Protein AF-A0A5E4HG97-F1 (afdb_monomer_lite)

Radius of gyration: 16.66 Å; chains: 1; bounding box: 38×43×43 Å

Foldseek 3Di:
DVVLQVLLVLLLVCLVPPVSNVVSLVVVCVVPVVPPLSVVLSVLVVVCVVPVDPVSSVVSNVSSVCSNCVVVPVVDDDDDDPPPDPDDPPDDDDDDD

Secondary structure (DSSP, 8-state):
-HHHHHHHHHHHHGGG-HHHHHHHHHHHHHH-TT-HHHHHHHHHHHHHHHS--HHHHHHHHHHHHHHHHGGGTTTS-----TT--------------

pLDDT: mean 71.74, std 16.62, range [39.81, 91.0]

Structure (mmCIF, N/CA/C/O backbone):
data_AF-A0A5E4HG97-F1
#
_entry.id   AF-A0A5E4HG97-F1
#
loop_
_atom_site.group_PDB
_atom_site.id
_atom_site.type_symbol
_atom_site.label_atom_id
_atom_site.label_alt_id
_atom_site.label_comp_id
_atom_site.label_asym_id
_atom_site.label_entity_id
_atom_site.label_seq_id
_atom_site.pdbx_PDB_ins_code
_atom_site.Cartn_x
_atom_site.Cartn_y
_atom_site.Cartn_z
_atom_site.occupancy
_atom_site.B_iso_or_equiv
_atom_site.auth_seq_id
_atom_site.auth_comp_id
_atom_site.auth_asym_id
_atom_site.auth_atom_id
_atom_site.pdbx_PDB_model_num
ATOM 1 N N . MET A 1 1 ? 3.548 0.021 -18.683 1.00 51.59 1 MET A N 1
ATOM 2 C CA . MET A 1 1 ? 3.979 -0.988 -17.685 1.00 51.59 1 MET A CA 1
ATOM 3 C C . MET A 1 1 ? 2.832 -1.952 -17.387 1.00 51.59 1 MET A C 1
ATOM 5 O O . MET A 1 1 ? 1.763 -1.510 -16.992 1.00 51.59 1 MET A O 1
ATOM 9 N N . LEU A 1 2 ? 3.001 -3.259 -17.624 1.00 47.75 2 LEU A N 1
ATOM 10 C CA . LEU A 1 2 ? 1.932 -4.258 -17.435 1.00 47.75 2 LEU A CA 1
ATOM 11 C C . LEU A 1 2 ? 1.744 -4.661 -15.955 1.00 47.75 2 LEU A C 1
ATOM 13 O O . LEU A 1 2 ? 0.633 -5.015 -15.559 1.00 47.75 2 LEU A O 1
ATOM 17 N N . ALA A 1 3 ? 2.824 -4.593 -15.163 1.00 58.28 3 ALA A N 1
ATOM 18 C CA . ALA A 1 3 ? 2.875 -5.035 -13.769 1.00 58.28 3 ALA A CA 1
ATOM 19 C C . ALA A 1 3 ? 2.083 -4.114 -12.826 1.00 58.28 3 ALA A C 1
ATOM 21 O O . ALA A 1 3 ? 1.310 -4.608 -12.008 1.00 58.28 3 ALA A O 1
ATOM 22 N N . SER A 1 4 ? 2.187 -2.793 -13.006 1.00 67.38 4 SER A N 1
ATOM 23 C CA . SER A 1 4 ? 1.556 -1.787 -12.139 1.00 67.38 4 SER A CA 1
ATOM 24 C C . SER A 1 4 ? 0.029 -1.927 -12.085 1.00 67.38 4 SER A C 1
ATOM 26 O O . SER A 1 4 ? -0.556 -1.806 -11.016 1.00 67.38 4 SER A O 1
ATOM 28 N N . HIS A 1 5 ? -0.617 -2.299 -13.197 1.00 71.62 5 HIS A N 1
ATOM 29 C CA . HIS A 1 5 ? -2.069 -2.521 -13.245 1.00 71.62 5 HIS A CA 1
ATOM 30 C C . HIS A 1 5 ? -2.519 -3.747 -12.429 1.00 71.62 5 HIS A C 1
ATOM 32 O O . HIS A 1 5 ? -3.475 -3.664 -11.662 1.00 71.62 5 HIS A O 1
ATOM 38 N N . TYR A 1 6 ? -1.842 -4.893 -12.584 1.00 78.06 6 TYR A N 1
ATOM 39 C CA . TYR A 1 6 ? -2.223 -6.123 -11.876 1.00 78.06 6 TYR A CA 1
ATOM 40 C C . TYR A 1 6 ? -2.007 -5.979 -10.365 1.00 78.06 6 TYR A C 1
ATOM 42 O O . TYR A 1 6 ? -2.866 -6.351 -9.571 1.00 78.06 6 TYR A O 1
ATOM 50 N N . ILE A 1 7 ? -0.880 -5.377 -9.982 1.00 82.50 7 ILE A N 1
ATOM 51 C CA . ILE A 1 7 ? -0.537 -5.105 -8.585 1.00 82.50 7 ILE A CA 1
ATOM 52 C C . ILE A 1 7 ? -1.536 -4.123 -7.969 1.00 82.50 7 ILE A C 1
ATOM 54 O O . ILE A 1 7 ? -2.029 -4.363 -6.871 1.00 82.50 7 ILE A O 1
ATOM 58 N N . ALA A 1 8 ? -1.881 -3.047 -8.684 1.00 83.56 8 ALA A N 1
ATOM 59 C CA . ALA A 1 8 ? -2.840 -2.065 -8.196 1.00 83.56 8 ALA A CA 1
ATOM 60 C C . ALA A 1 8 ? -4.220 -2.682 -7.941 1.00 83.56 8 ALA A C 1
ATOM 62 O O . ALA A 1 8 ? -4.821 -2.425 -6.900 1.00 83.56 8 ALA A O 1
ATOM 63 N N . LYS A 1 9 ? -4.695 -3.550 -8.843 1.00 85.25 9 LYS A N 1
ATOM 64 C CA . LYS A 1 9 ? -5.957 -4.276 -8.664 1.00 85.25 9 LYS A CA 1
ATOM 65 C C . LYS A 1 9 ? -5.921 -5.206 -7.447 1.00 85.25 9 LYS A C 1
ATOM 67 O O . LYS A 1 9 ? -6.843 -5.176 -6.641 1.00 85.25 9 LYS A O 1
ATOM 72 N N . GLU A 1 10 ? -4.854 -5.988 -7.293 1.00 87.19 10 GLU A N 1
ATOM 73 C CA . GLU A 1 10 ? -4.657 -6.897 -6.152 1.00 87.19 10 GLU A CA 1
ATOM 74 C C . GLU A 1 10 ? -4.609 -6.166 -4.804 1.00 87.19 10 GLU A C 1
ATOM 76 O O . GLU A 1 10 ? -5.090 -6.688 -3.796 1.00 87.19 10 GLU A O 1
ATOM 81 N N . LEU A 1 11 ? -4.018 -4.968 -4.790 1.00 87.06 11 LEU A N 1
ATOM 82 C CA . LEU A 1 11 ? -3.947 -4.098 -3.621 1.00 87.06 11 LEU A CA 1
ATOM 83 C C . LEU A 1 11 ? -5.285 -3.410 -3.335 1.00 87.06 11 LEU A C 1
ATOM 85 O O . LEU A 1 11 ? -5.653 -3.285 -2.174 1.00 87.06 11 LEU A O 1
ATOM 89 N N . LEU A 1 12 ? -6.034 -2.993 -4.359 1.00 88.19 12 LEU A N 1
ATOM 90 C CA . LEU A 1 12 ? -7.381 -2.435 -4.184 1.00 88.19 12 LEU A CA 1
ATOM 91 C C . LEU A 1 12 ? -8.367 -3.461 -3.635 1.00 88.19 12 LEU A C 1
ATOM 93 O O . LEU A 1 12 ? -9.171 -3.116 -2.774 1.00 88.19 12 LEU A O 1
ATOM 97 N N . ASP A 1 13 ? -8.288 -4.699 -4.118 1.00 88.88 13 ASP A N 1
ATOM 98 C CA . ASP A 1 13 ? -9.114 -5.811 -3.647 1.00 88.88 13 ASP A CA 1
ATOM 99 C C . ASP A 1 13 ? -8.846 -6.114 -2.166 1.00 88.88 13 ASP A C 1
ATOM 101 O O . ASP A 1 13 ? -9.768 -6.214 -1.362 1.00 88.88 13 ASP A O 1
ATOM 105 N N . ALA A 1 14 ? -7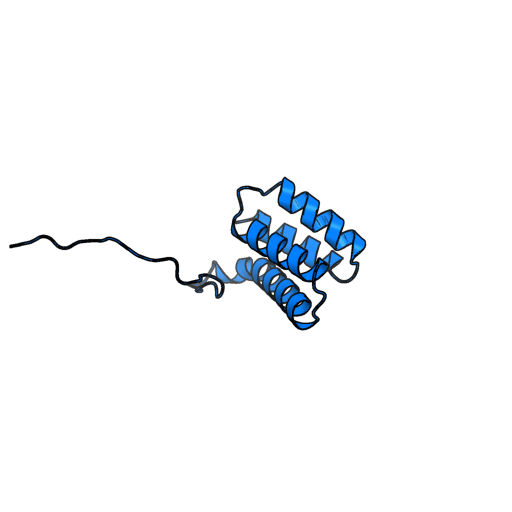.570 -6.115 -1.773 1.00 88.94 14 ALA A N 1
ATOM 106 C CA . ALA A 1 14 ? -7.167 -6.290 -0.383 1.00 88.94 14 ALA A CA 1
ATOM 107 C C . ALA A 1 14 ? -7.311 -5.017 0.474 1.00 88.94 14 ALA A C 1
ATOM 109 O O . ALA A 1 14 ? -7.039 -5.071 1.664 1.00 88.94 14 ALA A O 1
ATOM 110 N N . PHE A 1 15 ? -7.713 -3.866 -0.078 1.00 85.38 15 PHE A N 1
ATOM 111 C CA . PHE A 1 15 ? -7.642 -2.573 0.622 1.00 85.38 15 PHE A CA 1
ATOM 112 C C . PHE A 1 15 ? -8.551 -2.473 1.856 1.00 85.38 15 PHE A C 1
ATOM 114 O O . PHE A 1 15 ? -8.277 -1.693 2.775 1.00 85.38 15 PHE A O 1
ATOM 121 N N . ASP A 1 16 ? -9.650 -3.227 1.860 1.00 82.69 16 ASP A N 1
ATOM 122 C CA . ASP A 1 16 ? -10.569 -3.295 2.998 1.00 82.69 16 ASP A CA 1
ATOM 123 C C . ASP A 1 16 ? -9.988 -4.140 4.147 1.00 82.69 16 ASP A C 1
ATOM 125 O O . ASP A 1 16 ? -10.194 -3.825 5.319 1.00 82.69 16 ASP A O 1
ATOM 129 N N . ASP A 1 17 ? -9.157 -5.133 3.814 1.00 86.88 17 ASP A N 1
ATOM 130 C CA . ASP A 1 17 ? -8.506 -6.028 4.766 1.00 86.88 17 ASP A CA 1
ATOM 131 C C . ASP A 1 17 ? -7.070 -5.570 5.065 1.00 86.88 17 ASP A C 1
ATOM 133 O O . ASP A 1 17 ? -6.122 -5.796 4.311 1.00 86.88 17 ASP A O 1
ATOM 137 N N . ALA A 1 18 ? -6.892 -4.897 6.202 1.00 81.25 18 ALA A N 1
ATOM 138 C CA . ALA A 1 18 ? -5.609 -4.295 6.561 1.00 81.25 18 ALA A CA 1
ATOM 139 C C . ALA A 1 18 ? -4.453 -5.310 6.666 1.00 81.25 18 ALA A C 1
ATOM 141 O O . ALA A 1 18 ? -3.306 -4.931 6.421 1.00 81.25 18 ALA A O 1
ATOM 142 N N . ALA A 1 19 ? -4.737 -6.565 7.030 1.00 85.44 19 ALA A N 1
ATOM 143 C CA . ALA A 1 19 ? -3.728 -7.612 7.157 1.00 85.44 19 ALA A CA 1
ATOM 144 C C . ALA A 1 19 ? -3.314 -8.143 5.778 1.00 85.44 19 ALA A C 1
ATOM 146 O O . ALA A 1 19 ? -2.122 -8.187 5.471 1.00 85.44 19 ALA A O 1
ATOM 147 N N . ALA A 1 20 ? -4.287 -8.459 4.919 1.00 87.94 20 ALA A N 1
ATOM 148 C CA . ALA A 1 20 ? -4.021 -8.886 3.550 1.00 87.94 20 ALA A CA 1
ATOM 149 C C . ALA A 1 20 ? -3.334 -7.781 2.734 1.00 87.94 20 ALA A C 1
ATOM 151 O O . ALA A 1 20 ? -2.413 -8.058 1.962 1.00 87.94 20 ALA A O 1
ATOM 152 N N . PHE A 1 21 ? -3.735 -6.519 2.923 1.00 87.88 21 PHE A N 1
ATOM 153 C CA . PHE A 1 21 ? -3.105 -5.381 2.261 1.00 87.88 21 PHE A CA 1
ATOM 154 C C . PHE A 1 21 ? -1.633 -5.231 2.652 1.00 87.88 21 PHE A C 1
ATOM 156 O O . PHE A 1 21 ? -0.788 -5.053 1.775 1.00 87.88 21 PHE A O 1
ATOM 163 N N . ASP A 1 22 ? -1.320 -5.320 3.949 1.00 87.38 22 ASP A N 1
ATOM 164 C CA . ASP A 1 22 ? 0.050 -5.207 4.463 1.00 87.38 22 ASP A CA 1
ATOM 165 C C . ASP A 1 22 ? 0.964 -6.300 3.903 1.00 87.38 22 ASP A C 1
ATOM 167 O O . ASP A 1 22 ? 2.075 -6.024 3.444 1.00 87.38 22 ASP A O 1
ATOM 171 N N . GLU A 1 23 ? 0.477 -7.541 3.892 1.00 91.00 23 GLU A N 1
ATOM 172 C CA . GLU A 1 23 ? 1.228 -8.672 3.358 1.00 91.00 23 GLU A CA 1
ATOM 173 C C . GLU A 1 23 ? 1.500 -8.494 1.859 1.00 91.00 23 GLU A C 1
ATOM 175 O O . GLU A 1 23 ? 2.646 -8.602 1.405 1.00 91.00 23 GLU A O 1
ATOM 180 N N . LYS A 1 24 ? 0.461 -8.158 1.081 1.00 89.75 24 LYS A N 1
ATOM 181 C CA . LYS A 1 24 ? 0.584 -7.968 -0.368 1.00 89.75 24 LYS A CA 1
ATOM 182 C C . LYS A 1 24 ? 1.503 -6.798 -0.708 1.00 89.75 24 LYS A C 1
ATOM 184 O O . LYS A 1 24 ? 2.401 -6.962 -1.536 1.00 89.75 24 LYS A O 1
ATOM 189 N N . ILE A 1 25 ? 1.317 -5.629 -0.088 1.00 87.56 25 ILE A N 1
ATOM 190 C CA . ILE A 1 25 ? 2.102 -4.434 -0.429 1.00 87.56 25 ILE A CA 1
ATOM 191 C C . ILE A 1 25 ? 3.582 -4.625 -0.099 1.00 87.56 25 ILE A C 1
ATOM 193 O O . ILE A 1 25 ? 4.434 -4.249 -0.902 1.00 87.56 25 ILE A O 1
ATOM 197 N N . ARG A 1 26 ? 3.900 -5.297 1.014 1.00 88.94 26 ARG A N 1
ATOM 198 C CA . ARG A 1 26 ? 5.278 -5.642 1.376 1.00 88.94 26 ARG A CA 1
ATOM 199 C C . ARG A 1 26 ? 5.900 -6.610 0.372 1.00 88.94 26 ARG A C 1
ATOM 201 O O . ARG A 1 26 ? 6.985 -6.346 -0.139 1.00 88.94 26 ARG A O 1
ATOM 208 N N . LYS A 1 27 ? 5.184 -7.682 0.020 1.00 89.50 27 LYS A N 1
ATOM 209 C CA . LYS A 1 27 ? 5.643 -8.672 -0.965 1.00 89.50 27 LYS A CA 1
ATOM 210 C C . LYS A 1 27 ? 5.943 -8.036 -2.322 1.00 89.50 27 LYS A C 1
ATOM 212 O O . LYS A 1 27 ? 6.912 -8.404 -2.986 1.00 89.50 27 LYS A O 1
ATOM 217 N N . TYR A 1 28 ? 5.116 -7.084 -2.747 1.00 86.31 28 TYR A N 1
ATOM 218 C CA . TYR A 1 28 ? 5.357 -6.341 -3.978 1.00 86.31 28 TYR A CA 1
ATOM 219 C C . TYR A 1 28 ? 6.498 -5.330 -3.836 1.00 86.31 28 TYR A C 1
ATOM 221 O O . TYR A 1 28 ? 7.285 -5.210 -4.770 1.00 86.31 28 TYR A O 1
ATOM 229 N N . ALA A 1 29 ? 6.669 -4.688 -2.679 1.00 85.00 29 ALA A N 1
ATOM 230 C CA . ALA A 1 29 ? 7.775 -3.757 -2.448 1.00 85.00 29 ALA A CA 1
ATOM 231 C C . ALA A 1 29 ? 9.132 -4.463 -2.546 1.00 85.00 29 ALA A C 1
ATOM 233 O O . ALA A 1 29 ? 10.059 -3.935 -3.154 1.00 85.00 29 ALA A O 1
ATOM 234 N N . GLU A 1 30 ? 9.229 -5.687 -2.025 1.00 86.19 30 GLU A N 1
ATOM 235 C CA . GLU A 1 30 ? 10.439 -6.511 -2.120 1.00 86.19 30 GLU A CA 1
ATOM 236 C C . GLU A 1 30 ? 10.689 -7.029 -3.543 1.00 86.19 30 GLU A C 1
ATOM 238 O O . GLU A 1 30 ? 11.834 -7.181 -3.966 1.00 86.19 30 GLU A O 1
ATOM 243 N N . ARG A 1 31 ? 9.624 -7.289 -4.311 1.00 84.69 31 ARG A N 1
ATOM 244 C CA . ARG A 1 31 ? 9.727 -7.790 -5.689 1.00 84.69 31 ARG A CA 1
ATOM 245 C C . ARG A 1 31 ? 10.022 -6.690 -6.711 1.00 84.69 31 ARG A C 1
ATOM 247 O O . ARG A 1 31 ? 10.657 -6.967 -7.725 1.00 84.69 31 ARG A O 1
ATOM 254 N N . TYR A 1 32 ? 9.554 -5.471 -6.460 1.00 81.56 32 TYR A N 1
ATOM 255 C CA . TYR A 1 32 ? 9.635 -4.327 -7.370 1.00 81.56 32 TYR A CA 1
ATOM 256 C C . TYR A 1 32 ? 10.437 -3.183 -6.738 1.00 81.56 32 TYR A C 1
ATOM 258 O O . TYR A 1 32 ? 9.975 -2.051 -6.621 1.00 81.56 32 TYR A O 1
ATOM 266 N N . THR A 1 33 ? 11.672 -3.476 -6.328 1.00 79.06 33 THR A N 1
ATOM 267 C CA . THR A 1 33 ? 12.598 -2.490 -5.736 1.00 79.06 33 THR A CA 1
ATOM 268 C C . THR A 1 33 ? 13.076 -1.433 -6.730 1.00 79.06 33 THR A C 1
ATOM 270 O O . THR A 1 33 ? 13.389 -0.316 -6.334 1.00 79.06 33 THR A O 1
ATOM 273 N N . ALA A 1 34 ? 13.104 -1.766 -8.023 1.00 77.56 34 ALA A N 1
ATOM 274 C CA . ALA A 1 34 ? 13.470 -0.848 -9.102 1.00 77.56 34 ALA A CA 1
ATOM 275 C C . ALA A 1 34 ? 12.307 0.046 -9.580 1.00 77.56 34 ALA A C 1
ATOM 277 O O . ALA A 1 34 ? 12.522 0.936 -10.401 1.00 77.56 34 ALA A O 1
ATOM 278 N N . ASP A 1 35 ? 11.083 -0.192 -9.100 1.00 77.56 35 ASP A N 1
ATOM 279 C CA . ASP A 1 35 ? 9.903 0.581 -9.483 1.00 77.56 35 ASP A CA 1
ATOM 280 C C . ASP A 1 35 ? 9.722 1.755 -8.513 1.00 77.56 35 ASP A C 1
ATOM 282 O O . ASP A 1 35 ? 9.195 1.609 -7.410 1.00 77.56 35 ASP A O 1
ATOM 286 N N . ALA A 1 36 ? 10.233 2.923 -8.904 1.00 78.75 36 ALA A N 1
ATOM 287 C CA . ALA A 1 36 ? 10.233 4.111 -8.053 1.00 78.75 36 ALA A CA 1
ATOM 288 C C . ALA A 1 36 ? 8.812 4.564 -7.666 1.00 78.75 36 ALA A C 1
ATOM 290 O O . ALA A 1 36 ? 8.605 5.021 -6.543 1.00 78.75 36 ALA A O 1
ATOM 291 N N . GLU A 1 37 ? 7.833 4.401 -8.561 1.00 75.12 37 GLU A N 1
ATOM 292 C CA . GLU A 1 37 ? 6.430 4.746 -8.303 1.00 75.12 37 GLU A CA 1
ATOM 293 C C . GLU A 1 37 ? 5.828 3.825 -7.234 1.00 75.12 37 GLU A C 1
ATOM 295 O O . GLU A 1 37 ? 5.138 4.281 -6.319 1.00 75.12 37 GLU A O 1
ATOM 300 N N . PHE A 1 38 ? 6.141 2.528 -7.298 1.00 78.50 38 PHE A N 1
ATOM 301 C CA . PHE A 1 38 ? 5.712 1.570 -6.286 1.00 78.50 38 PHE A CA 1
ATOM 302 C C . PHE A 1 38 ? 6.400 1.788 -4.929 1.00 78.50 38 PHE A C 1
ATOM 304 O O . PHE A 1 38 ? 5.753 1.689 -3.884 1.00 78.50 38 PHE A O 1
ATOM 311 N N . GLN A 1 39 ? 7.697 2.107 -4.919 1.00 81.69 39 GLN A N 1
ATOM 312 C CA . GLN A 1 39 ? 8.424 2.394 -3.677 1.00 81.69 39 GLN A CA 1
ATOM 313 C C . GLN A 1 39 ? 7.905 3.663 -2.981 1.00 81.69 39 GLN A C 1
ATOM 315 O O . GLN A 1 39 ? 7.783 3.674 -1.755 1.00 81.69 39 GLN A O 1
ATOM 320 N N . ASP A 1 40 ? 7.521 4.699 -3.738 1.00 83.00 40 ASP A N 1
ATOM 321 C CA . ASP A 1 40 ? 6.867 5.895 -3.185 1.00 83.00 40 ASP A CA 1
ATOM 322 C C . ASP A 1 40 ? 5.522 5.553 -2.521 1.00 83.00 40 ASP A C 1
ATOM 324 O O . ASP A 1 40 ? 5.253 5.956 -1.384 1.00 83.00 40 ASP A O 1
ATOM 328 N N . LEU A 1 41 ? 4.698 4.734 -3.188 1.00 83.44 41 LEU A N 1
ATOM 329 C CA . LEU A 1 41 ? 3.433 4.241 -2.638 1.00 83.44 41 LEU A CA 1
ATOM 330 C C . LEU A 1 41 ? 3.645 3.453 -1.336 1.00 83.44 41 LEU A C 1
ATOM 332 O O . LEU A 1 41 ? 2.919 3.661 -0.358 1.00 83.44 41 LEU A O 1
ATOM 336 N N . TYR A 1 42 ? 4.641 2.565 -1.308 1.00 86.06 42 TYR A N 1
ATOM 337 C CA . TYR A 1 42 ? 4.986 1.798 -0.114 1.00 86.06 42 TYR A CA 1
ATOM 338 C C . TYR A 1 42 ? 5.430 2.710 1.038 1.00 86.06 42 TYR A C 1
ATOM 340 O O . TYR A 1 42 ? 4.962 2.542 2.165 1.00 86.06 42 TYR A O 1
ATOM 348 N N . GLY A 1 43 ? 6.241 3.734 0.759 1.00 86.38 43 GLY A N 1
ATOM 349 C CA . GLY A 1 43 ? 6.637 4.738 1.749 1.00 86.38 43 GLY A CA 1
ATOM 350 C C . GLY A 1 43 ? 5.443 5.496 2.343 1.00 86.38 43 GLY A C 1
ATOM 351 O O . GLY A 1 43 ? 5.334 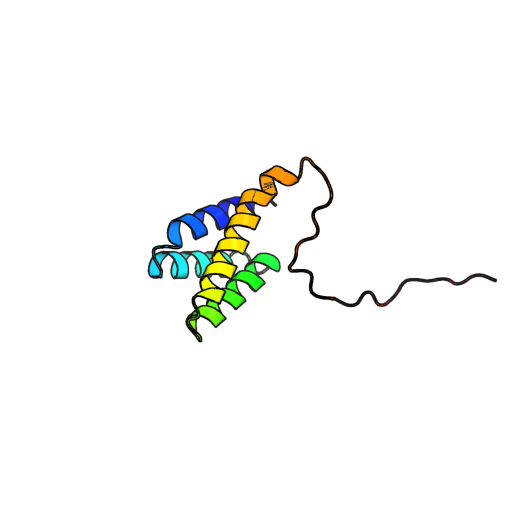5.629 3.564 1.00 86.38 43 GLY A O 1
ATOM 352 N N . LYS A 1 44 ? 4.485 5.918 1.505 1.00 85.31 44 LYS A N 1
ATOM 353 C CA . LYS A 1 44 ? 3.230 6.551 1.962 1.00 85.31 44 LYS A CA 1
ATOM 354 C C . LYS A 1 44 ? 2.401 5.623 2.845 1.00 85.31 44 LYS A C 1
ATOM 356 O O . LYS A 1 44 ? 1.815 6.069 3.832 1.00 85.31 44 LYS A O 1
ATOM 361 N N . TYR A 1 45 ? 2.367 4.332 2.521 1.00 85.88 45 TYR A N 1
ATOM 362 C CA . TYR A 1 45 ? 1.699 3.332 3.348 1.00 85.88 45 TYR A CA 1
ATOM 363 C C . TYR A 1 45 ? 2.384 3.129 4.706 1.00 85.88 45 TYR A C 1
ATOM 365 O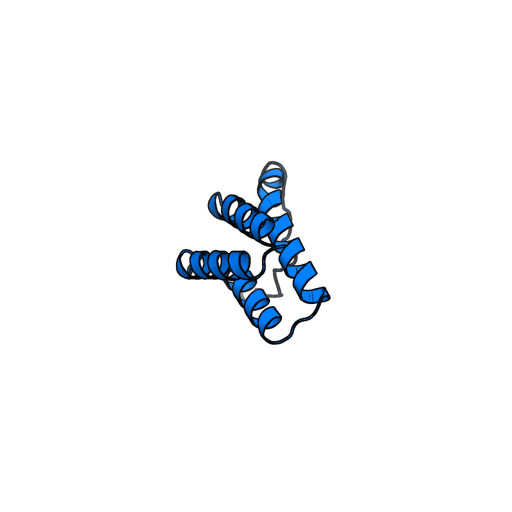 O . TYR A 1 45 ? 1.702 3.071 5.732 1.00 85.88 45 TYR A O 1
ATOM 373 N N . GLN A 1 46 ? 3.717 3.081 4.749 1.00 85.88 46 GLN A N 1
ATOM 374 C CA . GLN A 1 46 ? 4.454 3.002 6.013 1.00 85.88 46 GLN A CA 1
ATOM 375 C C . GLN A 1 46 ? 4.194 4.231 6.897 1.00 85.88 46 GLN A C 1
ATOM 377 O O . GLN A 1 46 ? 3.940 4.088 8.095 1.00 85.88 46 GLN A O 1
ATOM 382 N N . ASP A 1 47 ? 4.169 5.430 6.311 1.00 84.50 47 ASP A N 1
ATOM 383 C CA . ASP A 1 47 ? 3.821 6.659 7.032 1.00 84.50 47 ASP A CA 1
ATOM 384 C C . ASP A 1 47 ? 2.361 6.654 7.529 1.00 84.50 47 ASP A C 1
ATOM 386 O O . ASP A 1 47 ? 2.091 7.093 8.651 1.00 84.50 47 ASP A O 1
ATOM 390 N N . LEU A 1 48 ? 1.419 6.085 6.761 1.00 82.94 48 LEU A N 1
ATOM 391 C CA . LEU A 1 48 ? 0.045 5.854 7.224 1.00 82.94 48 LEU A CA 1
ATOM 392 C C . LEU A 1 48 ? 0.009 4.915 8.439 1.00 82.94 48 LEU A C 1
ATOM 394 O O . LEU A 1 48 ? -0.733 5.190 9.382 1.00 82.94 48 LEU A O 1
ATOM 398 N N . LYS A 1 49 ? 0.791 3.827 8.442 1.00 78.81 49 LYS A N 1
ATOM 399 C CA . LYS A 1 49 ? 0.859 2.904 9.588 1.00 78.81 49 LYS A CA 1
ATOM 400 C C . LYS A 1 49 ? 1.398 3.576 10.848 1.00 78.81 49 LYS A C 1
ATOM 402 O O . LYS A 1 49 ? 0.900 3.304 11.936 1.00 78.81 49 LYS A O 1
ATOM 407 N N . LEU A 1 50 ? 2.387 4.458 10.708 1.00 81.38 50 LEU A N 1
ATOM 408 C CA . LEU A 1 50 ? 2.959 5.204 11.831 1.00 81.38 50 LEU A CA 1
ATOM 409 C C . LEU A 1 50 ? 2.025 6.318 12.326 1.00 81.38 50 LEU A C 1
ATOM 411 O O . LEU A 1 50 ? 1.986 6.613 13.520 1.00 81.38 50 LEU A O 1
ATOM 415 N N . LYS A 1 51 ? 1.286 6.958 11.414 1.00 79.56 51 LYS A N 1
ATOM 416 C CA . LYS A 1 51 ? 0.377 8.074 11.700 1.00 79.56 51 LYS A CA 1
ATOM 417 C C . LYS A 1 51 ? -0.958 7.856 10.982 1.00 79.56 51 LYS A C 1
ATOM 419 O O . LYS A 1 51 ? -1.148 8.410 9.889 1.00 79.56 51 LYS A 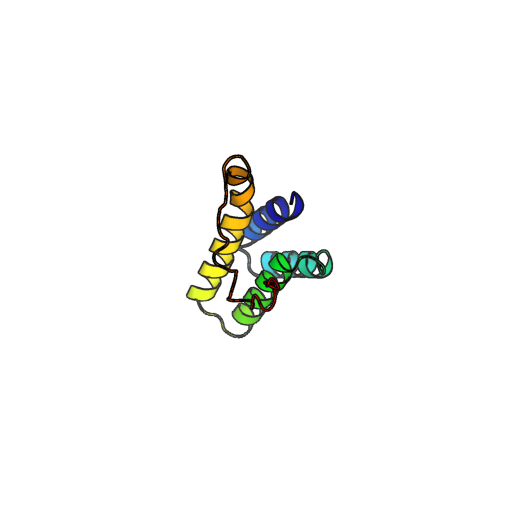O 1
ATOM 424 N N . PRO A 1 52 ? -1.889 7.093 11.586 1.00 73.94 52 PRO A N 1
ATOM 425 C CA . PRO A 1 52 ? -3.163 6.771 10.960 1.00 73.94 52 PRO A CA 1
ATOM 426 C C . PRO A 1 52 ? -3.974 8.049 10.745 1.00 73.94 52 PRO A C 1
ATOM 428 O O . PRO A 1 52 ? -4.437 8.692 11.683 1.00 73.94 52 PRO A O 1
ATOM 431 N N . ALA A 1 53 ? -4.132 8.429 9.480 1.00 76.94 53 ALA A N 1
ATOM 432 C CA . ALA A 1 53 ? -4.925 9.575 9.066 1.00 76.94 53 ALA A CA 1
ATOM 433 C C . ALA A 1 53 ? -5.853 9.147 7.928 1.00 76.94 53 ALA A C 1
ATOM 435 O O . ALA A 1 53 ? -5.385 8.689 6.885 1.00 76.94 53 ALA A O 1
ATOM 436 N N . ALA A 1 54 ? -7.164 9.337 8.106 1.00 74.00 54 ALA A N 1
ATOM 437 C CA . ALA A 1 54 ? -8.174 8.975 7.105 1.00 74.00 54 ALA A CA 1
ATOM 438 C C . ALA A 1 54 ? -7.856 9.575 5.723 1.00 74.00 54 ALA A C 1
ATOM 440 O O . ALA A 1 54 ? -7.891 8.877 4.713 1.00 74.00 54 ALA A O 1
ATOM 441 N N . LYS A 1 55 ? -7.392 10.831 5.709 1.00 74.88 55 LYS A N 1
ATOM 442 C CA . LYS A 1 55 ? -6.986 11.551 4.497 1.00 74.88 55 LYS A CA 1
ATOM 443 C C . LYS A 1 55 ? -5.828 10.882 3.744 1.00 74.88 55 LYS A C 1
ATOM 445 O O . LYS A 1 55 ? -5.816 10.885 2.522 1.00 74.88 55 LYS A O 1
ATOM 450 N N . LYS A 1 56 ? -4.870 10.281 4.459 1.00 74.81 56 LYS A N 1
ATOM 451 C CA . LYS A 1 56 ? -3.746 9.547 3.852 1.00 74.81 56 LYS A CA 1
ATOM 452 C C . LYS A 1 56 ? -4.192 8.192 3.299 1.00 74.81 56 LYS A C 1
ATOM 454 O O . LYS A 1 56 ? -3.706 7.767 2.257 1.00 74.81 56 LYS A O 1
ATOM 459 N N . LYS A 1 57 ? -5.144 7.529 3.968 1.00 78.12 57 LYS A N 1
ATOM 460 C CA . LYS A 1 57 ? -5.740 6.273 3.487 1.00 78.12 57 LYS A CA 1
ATOM 461 C C . LYS A 1 57 ? -6.481 6.500 2.164 1.00 78.12 57 LYS A C 1
ATOM 463 O O . LYS A 1 57 ? -6.292 5.733 1.225 1.00 78.12 57 LYS A O 1
ATOM 468 N N . GLU A 1 58 ? -7.271 7.568 2.062 1.00 82.44 58 GLU A N 1
ATOM 469 C CA . GLU A 1 58 ? -7.931 7.937 0.801 1.00 82.44 58 GLU A CA 1
ATOM 470 C C . GLU A 1 58 ? -6.938 8.253 -0.323 1.00 82.44 58 GLU A C 1
ATOM 472 O O . GLU A 1 58 ? -7.165 7.846 -1.462 1.00 82.44 58 GLU A O 1
ATOM 477 N N . ASP A 1 59 ? -5.823 8.916 -0.010 1.00 82.50 59 ASP A N 1
ATOM 478 C CA . ASP A 1 59 ? -4.786 9.244 -0.993 1.00 82.50 59 ASP A CA 1
ATOM 479 C C . ASP A 1 59 ? -4.159 7.980 -1.611 1.00 82.50 59 ASP A C 1
ATOM 481 O O . ASP A 1 59 ? -4.125 7.834 -2.832 1.00 82.50 59 ASP A O 1
ATOM 485 N N . ILE A 1 60 ? -3.787 6.997 -0.779 1.00 83.31 60 ILE A N 1
ATOM 486 C CA . ILE A 1 60 ? -3.257 5.695 -1.229 1.00 83.31 60 ILE A CA 1
ATOM 487 C C . ILE A 1 60 ? -4.273 4.962 -2.109 1.00 83.31 60 ILE A C 1
ATOM 489 O O . ILE A 1 60 ? -3.917 4.443 -3.169 1.00 83.31 60 ILE A O 1
ATOM 493 N N . LYS A 1 61 ? -5.550 4.945 -1.703 1.00 85.31 61 LYS A N 1
ATOM 494 C CA . LYS A 1 61 ? -6.619 4.326 -2.498 1.00 85.31 61 LYS A CA 1
ATOM 495 C C . LYS A 1 61 ? -6.733 4.981 -3.872 1.00 85.31 61 LYS A C 1
ATOM 497 O O . LYS A 1 61 ? -6.854 4.285 -4.876 1.00 85.31 61 LYS A O 1
ATOM 502 N N . ARG A 1 62 ? -6.662 6.312 -3.924 1.00 84.75 62 ARG A N 1
ATOM 503 C CA . ARG A 1 62 ? -6.754 7.080 -5.166 1.00 84.75 62 ARG A CA 1
ATOM 504 C C . ARG A 1 62 ? -5.567 6.817 -6.092 1.00 84.75 62 ARG A C 1
ATOM 506 O O . ARG A 1 62 ? -5.786 6.650 -7.287 1.00 84.75 62 ARG A O 1
ATOM 513 N N . ILE A 1 63 ? -4.348 6.729 -5.557 1.00 82.50 63 ILE A N 1
ATOM 514 C CA . ILE A 1 63 ? -3.144 6.390 -6.336 1.00 82.50 63 ILE A CA 1
ATOM 515 C C . ILE A 1 63 ? -3.278 4.992 -6.945 1.00 82.50 63 ILE A C 1
ATOM 517 O O . ILE A 1 63 ? -3.034 4.809 -8.132 1.00 82.50 63 ILE A O 1
ATOM 521 N N . LEU A 1 64 ? -3.729 4.010 -6.161 1.00 84.06 64 LEU A N 1
ATOM 522 C CA . LEU A 1 64 ? -3.965 2.657 -6.662 1.00 84.06 64 LEU A CA 1
ATOM 523 C C . LEU A 1 64 ? -5.035 2.621 -7.765 1.00 84.06 64 LEU A C 1
ATOM 525 O O . LEU A 1 64 ? -4.855 1.946 -8.774 1.00 84.06 64 LEU A O 1
ATOM 529 N N . GLN A 1 65 ? -6.134 3.365 -7.605 1.00 84.56 65 GLN A N 1
ATOM 530 C CA . GLN A 1 65 ? -7.169 3.481 -8.640 1.00 84.56 65 GLN A CA 1
ATOM 531 C C . GLN A 1 65 ? -6.641 4.139 -9.916 1.00 84.56 65 GLN A C 1
ATOM 533 O O . GLN A 1 65 ? -7.020 3.732 -11.011 1.00 84.56 65 GLN A O 1
ATOM 538 N N . ASP A 1 66 ? -5.769 5.137 -9.789 1.00 81.00 66 ASP A N 1
ATOM 539 C CA . ASP A 1 66 ? -5.127 5.776 -10.934 1.00 81.00 66 ASP A CA 1
ATOM 540 C C . ASP A 1 66 ? -4.208 4.787 -11.662 1.00 81.00 66 ASP A C 1
ATOM 542 O O . ASP A 1 66 ? -4.383 4.564 -12.854 1.00 81.00 66 ASP A O 1
ATOM 546 N N . LEU A 1 67 ? -3.343 4.071 -10.936 1.00 78.06 67 LEU A N 1
ATOM 547 C CA . LEU A 1 67 ? -2.469 3.027 -11.489 1.00 78.06 67 LEU A CA 1
ATOM 548 C C . LEU A 1 67 ? -3.245 1.894 -12.181 1.00 78.06 67 LEU A C 1
ATOM 550 O O . LEU A 1 67 ? -2.807 1.369 -13.208 1.00 78.06 67 LEU A O 1
ATOM 554 N N . GLU A 1 68 ? -4.414 1.527 -11.652 1.00 78.88 68 GLU A N 1
ATOM 555 C CA . GLU A 1 68 ? -5.326 0.582 -12.300 1.00 78.88 68 GLU A CA 1
ATOM 556 C C . GLU A 1 68 ? -5.884 1.170 -13.610 1.00 78.88 68 GLU A C 1
ATOM 558 O O . GLU A 1 68 ? -5.878 0.503 -14.650 1.00 78.88 68 GLU A O 1
ATOM 563 N N . ARG A 1 69 ? -6.271 2.450 -13.594 1.00 73.06 69 ARG A N 1
ATOM 564 C CA . ARG A 1 69 ? -6.939 3.148 -14.699 1.00 73.06 69 ARG A CA 1
ATOM 565 C C . ARG A 1 69 ? -6.000 3.644 -15.802 1.00 73.06 69 ARG A C 1
ATOM 567 O O . ARG A 1 69 ? -6.450 3.765 -16.942 1.00 73.06 69 ARG A O 1
ATOM 574 N N . THR A 1 70 ? -4.715 3.868 -15.530 1.00 65.06 70 THR A N 1
ATOM 575 C CA . THR A 1 70 ? -3.718 4.379 -16.495 1.00 65.06 70 THR A CA 1
ATOM 576 C C . THR A 1 70 ? -3.551 3.464 -17.718 1.00 65.06 70 THR A C 1
ATOM 578 O O . THR A 1 70 ? -3.217 3.932 -18.805 1.00 65.06 70 THR A O 1
ATOM 581 N N . ARG A 1 71 ? -3.957 2.185 -17.638 1.00 56.03 71 ARG A N 1
ATOM 582 C CA . ARG A 1 71 ? -4.081 1.304 -18.819 1.00 56.03 71 ARG A CA 1
ATOM 583 C C . ARG A 1 71 ? -5.140 1.731 -19.847 1.00 56.03 71 ARG A C 1
ATOM 585 O O . ARG A 1 71 ? -5.078 1.259 -20.977 1.00 56.03 71 ARG A O 1
ATOM 592 N N . LYS A 1 72 ? -6.120 2.569 -19.487 1.00 46.66 72 LYS A N 1
ATOM 593 C CA . LYS A 1 72 ? -7.130 3.083 -20.433 1.00 46.66 72 LYS A CA 1
ATOM 594 C C . LYS A 1 72 ? -6.677 4.331 -21.192 1.00 46.66 72 LYS A C 1
ATOM 596 O O . LYS A 1 72 ? -7.286 4.644 -22.208 1.00 46.66 72 LYS A O 1
ATOM 601 N N . ILE A 1 73 ? -5.655 5.044 -20.713 1.00 44.94 73 ILE A N 1
ATOM 602 C CA . ILE A 1 73 ? -5.290 6.377 -21.229 1.00 44.94 73 ILE A CA 1
ATOM 603 C C . ILE A 1 73 ? -4.026 6.336 -22.103 1.00 44.94 73 ILE A C 1
ATOM 605 O O . ILE A 1 73 ? -3.798 7.248 -22.888 1.00 44.94 73 ILE A O 1
ATOM 609 N N . ASP A 1 74 ? -3.268 5.237 -22.111 1.00 39.81 74 ASP A N 1
ATOM 610 C CA . ASP A 1 74 ? -2.118 5.088 -23.022 1.00 39.81 74 ASP A CA 1
ATOM 611 C C . ASP A 1 74 ? -2.518 4.935 -24.511 1.00 39.81 74 ASP A C 1
ATOM 613 O O . ASP A 1 74 ? -1.672 4.911 -25.395 1.00 39.81 74 ASP A O 1
ATOM 617 N N . SER A 1 75 ? -3.820 4.895 -24.829 1.00 40.84 75 SER A N 1
ATOM 618 C CA . SER A 1 75 ? -4.320 5.086 -26.204 1.00 40.84 75 SER A CA 1
ATOM 619 C C . SER A 1 75 ? -4.633 6.546 -26.560 1.00 40.84 75 SER A C 1
ATOM 621 O O . SER A 1 75 ? -5.053 6.816 -27.683 1.00 40.84 75 SER A O 1
ATOM 623 N N . SER A 1 76 ? -4.462 7.512 -25.654 1.00 40.69 76 SER A N 1
ATOM 624 C CA . SER A 1 76 ? -4.721 8.929 -25.941 1.00 40.69 76 SER A CA 1
ATOM 625 C C . SER A 1 76 ? -3.958 9.860 -24.990 1.00 40.69 76 SER A C 1
ATOM 627 O O . SER A 1 76 ? -4.505 10.330 -24.003 1.00 40.69 76 SER A O 1
ATOM 629 N N . GLY A 1 77 ? -2.704 10.160 -25.338 1.00 41.72 77 GLY A N 1
ATOM 630 C CA . GLY A 1 77 ? -2.076 11.472 -25.133 1.00 41.72 77 GLY A CA 1
ATOM 631 C C . GLY A 1 77 ? -1.855 11.981 -23.699 1.00 41.72 77 GLY A C 1
ATOM 632 O O . GLY A 1 77 ? -2.762 12.492 -23.057 1.00 41.72 77 GLY A O 1
ATOM 633 N N . GLY A 1 78 ? -0.585 12.014 -23.281 1.00 47.75 78 GLY A N 1
ATOM 634 C CA . GLY A 1 78 ? -0.021 13.119 -22.491 1.00 47.75 78 GLY A CA 1
ATOM 635 C C . GLY A 1 78 ? -0.733 13.488 -21.183 1.00 47.75 78 GLY A C 1
ATOM 636 O O . GLY A 1 78 ? -1.142 14.632 -21.007 1.00 47.75 78 GLY A O 1
ATOM 637 N N . GLY A 1 79 ? -0.848 12.551 -20.244 1.00 41.72 79 GLY A N 1
ATOM 638 C CA . GLY A 1 79 ? -1.382 12.813 -18.906 1.00 41.72 79 GLY A CA 1
ATOM 639 C C . GLY A 1 79 ? -0.273 12.989 -17.873 1.00 41.72 79 GLY A C 1
ATOM 640 O O . GLY A 1 79 ? 0.279 12.017 -17.376 1.00 41.72 79 GLY A O 1
ATOM 641 N N . ARG A 1 80 ? 0.047 14.240 -17.552 1.00 48.09 80 ARG A N 1
ATOM 642 C CA . ARG A 1 80 ? 0.920 14.669 -16.451 1.00 48.09 80 ARG A CA 1
ATOM 643 C C . ARG A 1 80 ? 0.522 13.964 -15.139 1.00 48.09 80 ARG A C 1
ATOM 645 O O . ARG A 1 80 ? -0.549 14.243 -14.604 1.00 48.09 80 ARG A O 1
ATOM 652 N N . LEU A 1 81 ? 1.376 13.078 -14.620 1.00 52.22 81 LEU A N 1
ATOM 653 C CA . LEU A 1 81 ? 1.216 12.484 -13.286 1.00 52.22 81 LEU A CA 1
ATOM 654 C C . LEU A 1 81 ? 1.250 13.606 -12.223 1.00 52.22 81 LEU A C 1
ATOM 656 O O . LEU A 1 81 ? 2.183 14.415 -12.241 1.00 52.22 81 LEU A O 1
ATOM 660 N N . PRO A 1 82 ? 0.290 13.684 -11.280 1.00 53.47 82 PRO A N 1
ATOM 661 C CA . PRO A 1 82 ? 0.254 14.732 -10.252 1.00 53.47 82 PRO A CA 1
ATOM 662 C C . PRO A 1 82 ? 1.327 14.568 -9.158 1.00 53.47 82 PRO A C 1
ATOM 664 O O . PRO A 1 82 ? 1.412 15.401 -8.259 1.00 53.47 82 PRO A O 1
ATOM 667 N N . PHE A 1 83 ? 2.148 13.516 -9.228 1.00 50.38 83 PHE A N 1
ATOM 668 C CA . PHE A 1 83 ? 3.198 13.201 -8.248 1.00 50.38 83 PHE A CA 1
ATOM 669 C C . PHE A 1 83 ? 4.603 13.599 -8.709 1.00 50.38 83 PHE A C 1
ATOM 671 O O . PHE A 1 83 ? 5.562 13.395 -7.968 1.00 50.38 83 PHE A O 1
ATOM 678 N N . ALA A 1 84 ? 4.745 14.185 -9.903 1.00 48.28 84 ALA A N 1
ATOM 679 C CA . ALA A 1 84 ? 5.994 14.813 -10.311 1.00 48.28 84 ALA A CA 1
ATOM 680 C C . ALA A 1 84 ? 6.159 16.124 -9.533 1.00 48.28 84 ALA A C 1
A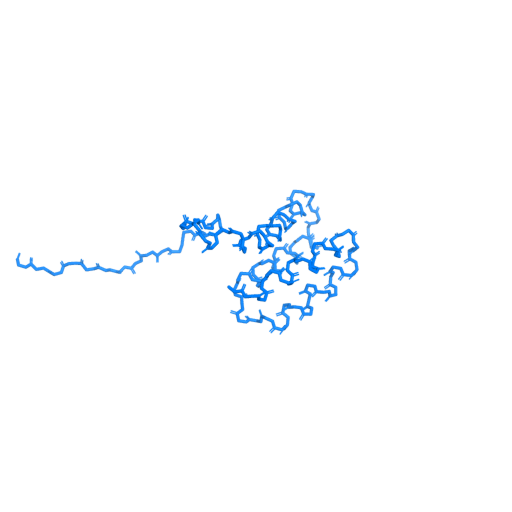TOM 682 O O . ALA A 1 84 ? 5.884 17.219 -10.028 1.00 48.28 84 ALA A O 1
ATOM 683 N N . GLY A 1 85 ? 6.580 15.976 -8.276 1.00 44.28 85 GLY A N 1
ATOM 684 C CA . GLY A 1 85 ? 7.269 17.017 -7.547 1.00 44.28 85 GLY A CA 1
ATOM 685 C C . GLY A 1 85 ? 8.375 17.592 -8.424 1.00 44.28 85 GLY A C 1
ATOM 686 O O . GLY A 1 85 ? 8.972 16.901 -9.250 1.00 44.28 85 GLY A O 1
ATOM 687 N N . ASP A 1 86 ? 8.573 18.886 -8.252 1.00 46.66 86 ASP A N 1
ATOM 688 C CA . ASP A 1 86 ? 9.551 19.737 -8.907 1.00 46.66 86 ASP A CA 1
ATOM 689 C C . ASP A 1 86 ? 10.981 19.175 -8.754 1.00 46.66 86 ASP A C 1
ATOM 691 O O . ASP A 1 86 ? 11.760 19.580 -7.896 1.00 46.66 86 ASP A O 1
ATOM 695 N N . TYR A 1 87 ? 11.342 18.188 -9.573 1.00 51.34 87 TYR A N 1
ATOM 696 C CA . TYR A 1 87 ? 12.719 17.743 -9.734 1.00 51.34 87 TYR A CA 1
ATOM 697 C C . TYR A 1 87 ? 13.342 18.549 -10.869 1.00 51.34 87 TYR A C 1
ATOM 699 O O . TYR A 1 87 ? 13.423 18.114 -12.013 1.00 51.34 87 TYR A O 1
ATOM 707 N N . ARG A 1 88 ? 13.765 19.766 -10.515 1.00 49.38 88 ARG A N 1
ATOM 708 C CA . ARG A 1 88 ? 15.030 20.383 -10.936 1.00 49.38 88 ARG A CA 1
ATOM 709 C C . ARG A 1 88 ? 15.505 19.990 -12.345 1.00 49.38 88 ARG A C 1
ATOM 711 O O . ARG A 1 88 ? 16.370 19.130 -12.492 1.00 49.38 88 ARG A O 1
ATOM 718 N N . HIS A 1 89 ? 15.052 20.707 -13.372 1.00 45.00 89 HIS A N 1
ATOM 719 C CA . HIS A 1 89 ? 15.731 20.697 -14.671 1.00 45.00 89 HIS A CA 1
ATOM 720 C C . HIS A 1 89 ? 16.841 21.761 -14.657 1.00 45.00 89 HIS A C 1
ATOM 722 O O . HIS A 1 89 ? 16.677 22.884 -15.129 1.00 45.00 89 HIS A O 1
ATOM 728 N N . MET A 1 90 ? 17.974 21.419 -14.037 1.00 50.94 90 MET A N 1
ATOM 729 C CA . MET A 1 90 ? 19.244 22.061 -14.371 1.00 50.94 90 MET A CA 1
ATOM 730 C C . MET A 1 90 ? 19.758 21.454 -15.678 1.00 50.94 90 MET A C 1
ATOM 732 O O . MET A 1 90 ? 19.951 20.244 -15.753 1.00 50.94 90 MET A O 1
ATOM 736 N N . GLY A 1 91 ? 20.077 22.322 -16.637 1.00 45.38 91 GLY A N 1
ATOM 737 C CA . GLY A 1 91 ? 21.053 22.052 -17.692 1.00 45.38 91 GLY A CA 1
ATOM 738 C C . GLY A 1 91 ? 20.463 21.876 -19.087 1.00 45.38 91 GLY A C 1
ATOM 739 O O . GLY A 1 91 ? 19.839 20.864 -19.377 1.00 45.38 91 GLY A O 1
ATOM 740 N N . GLY A 1 92 ? 20.742 22.828 -19.988 1.00 44.50 92 GLY A N 1
ATOM 741 C CA . GLY A 1 92 ? 20.464 22.596 -21.405 1.00 44.50 92 GLY A CA 1
ATOM 742 C C . GLY A 1 92 ? 20.561 23.772 -22.375 1.00 44.50 92 GLY A C 1
ATOM 743 O O . GLY A 1 92 ? 19.649 23.940 -23.166 1.00 44.50 92 GLY A O 1
ATOM 744 N N . GLY A 1 93 ? 21.667 24.524 -22.364 1.00 47.53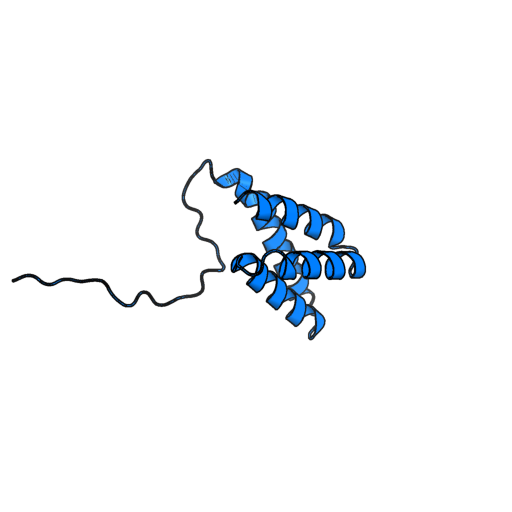 93 GLY A N 1
ATOM 745 C CA . GLY A 1 93 ? 22.273 25.066 -23.591 1.00 47.53 93 GLY A CA 1
ATOM 746 C C . GLY A 1 93 ? 21.670 26.307 -24.268 1.00 47.53 93 GLY A C 1
ATOM 747 O O . GLY A 1 93 ? 20.576 26.271 -24.816 1.00 47.53 93 GLY A O 1
ATOM 748 N N . GLN A 1 94 ? 22.511 27.332 -24.450 1.00 45.78 94 GLN A N 1
ATOM 749 C CA . GLN A 1 94 ? 22.822 27.781 -25.813 1.00 45.78 94 GLN A CA 1
ATOM 750 C C . GLN A 1 94 ? 24.149 28.548 -25.864 1.00 45.78 94 GLN A C 1
ATOM 752 O O . GLN A 1 94 ? 24.253 29.711 -25.491 1.00 45.78 94 GLN A O 1
ATOM 757 N N . THR A 1 95 ? 25.181 27.875 -26.365 1.00 58.91 95 THR A N 1
ATOM 758 C CA . THR A 1 95 ? 26.219 28.529 -27.158 1.00 58.91 95 THR A CA 1
ATOM 759 C C . THR A 1 95 ? 25.597 28.932 -28.494 1.00 58.91 95 THR A C 1
ATOM 761 O O . THR A 1 95 ? 24.990 28.084 -29.148 1.00 58.91 95 THR A O 1
ATOM 764 N N . ARG A 1 96 ? 25.776 30.189 -28.924 1.00 50.50 96 ARG A N 1
ATOM 765 C CA . ARG A 1 96 ? 26.239 30.557 -30.278 1.00 50.50 96 ARG A CA 1
ATOM 766 C C . ARG A 1 96 ? 26.240 32.078 -30.502 1.00 50.50 96 ARG A C 1
ATOM 768 O O . ARG A 1 96 ? 25.178 32.680 -30.557 1.00 50.50 96 ARG A O 1
ATOM 775 N N . ARG A 1 97 ? 27.456 32.539 -30.822 1.00 54.59 97 ARG A N 1
ATOM 776 C CA . ARG A 1 97 ? 27.877 33.727 -31.588 1.00 54.59 97 ARG A CA 1
ATOM 777 C C . ARG A 1 97 ? 27.793 35.086 -30.909 1.00 54.59 97 ARG A C 1
ATOM 779 O O . ARG A 1 97 ? 26.677 35.550 -30.623 1.00 54.59 97 ARG A O 1
#

Sequence (97 aa):
MLASHYIAKELLDAFDDAAAFDEKIRKYAERYTADAEFQDLYGKYQDLKLKPAAKKKEDIKRILQDLERTRKIDSSGGGRLPFAGDYRHMGGGQTRR